Protein AF-C3ZPI7-F1 (afdb_monomer_lite)

Foldseek 3Di:
DDDDDDDDDDDADPDPVSNVVSVVVCVVVCVPDPVDDDDDDWDWDADPVVRDIDID

pLDDT: mean 94.99, std 3.81, range [78.19, 98.31]

Radius of gyration: 14.66 Å; chains: 1; bounding box: 34×24×33 Å

Secondary structure (DSSP, 8-state):
----S-S---PPPSSHHHHHHHHHHHHHTT-S-TT--------EEEETTTTEEEE-

Organism: Branchiostoma floridae (NCBI:txid7739)

InterPro domains:
  IPR046791 Polycystin domain [PF20519] (2-56)
  IPR0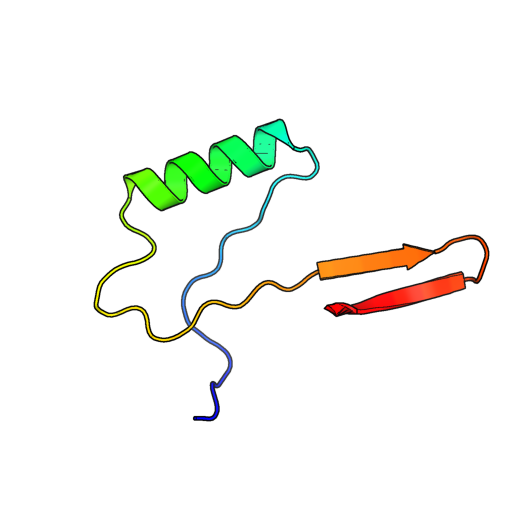51223 Polycystin [PTHR10877] (1-56)

Structure (mmCIF, N/CA/C/O backbone):
data_AF-C3ZPI7-F1
#
_entry.id   AF-C3ZPI7-F1
#
loop_
_atom_site.group_PDB
_atom_site.id
_atom_site.type_symbol
_atom_site.label_atom_id
_atom_site.label_alt_id
_atom_site.label_comp_id
_atom_site.label_asym_id
_atom_site.label_entity_id
_atom_site.label_seq_id
_atom_site.pdbx_PDB_ins_code
_atom_site.Cartn_x
_atom_site.Cartn_y
_atom_site.Cartn_z
_atom_site.occupancy
_atom_site.B_iso_or_equiv
_atom_site.auth_seq_id
_atom_site.auth_comp_id
_atom_site.auth_asym_id
_atom_site.auth_atom_id
_atom_site.pdbx_PDB_model_num
ATOM 1 N N . GLY A 1 1 ? -13.180 -15.439 1.948 1.00 78.19 1 GLY A N 1
ATOM 2 C CA . GLY A 1 1 ? -14.122 -14.486 1.329 1.00 78.19 1 GLY A CA 1
ATOM 3 C C . GLY A 1 1 ? -13.480 -13.910 0.089 1.00 78.19 1 GLY A C 1
ATOM 4 O O . GLY A 1 1 ? -12.258 -13.869 0.043 1.00 78.19 1 GLY A O 1
ATOM 5 N N . VAL A 1 2 ? -14.273 -13.510 -0.901 1.00 90.31 2 VAL A N 1
ATOM 6 C CA . VAL A 1 2 ? -13.786 -12.786 -2.085 1.00 90.31 2 VAL A CA 1
ATOM 7 C C . VAL A 1 2 ? -14.045 -11.300 -1.852 1.00 90.31 2 VAL A C 1
ATOM 9 O O . VAL A 1 2 ? -15.140 -10.941 -1.420 1.00 90.31 2 VAL A O 1
ATOM 12 N N . TYR A 1 3 ? -13.044 -10.457 -2.093 1.00 89.44 3 TYR A N 1
ATOM 13 C CA . TYR A 1 3 ? -13.152 -9.006 -1.951 1.00 89.44 3 TYR A CA 1
ATOM 14 C C . TYR A 1 3 ? -13.217 -8.374 -3.343 1.00 89.44 3 TYR A C 1
ATOM 16 O O . TYR A 1 3 ? -12.399 -8.690 -4.203 1.00 89.44 3 TYR A O 1
ATOM 24 N N . SER A 1 4 ? -14.211 -7.521 -3.579 1.00 87.94 4 SER A N 1
ATOM 25 C CA . SER A 1 4 ? -14.329 -6.731 -4.807 1.00 87.94 4 SER A CA 1
ATOM 26 C C . SER A 1 4 ? -13.479 -5.460 -4.725 1.00 87.94 4 SER A C 1
ATOM 28 O O . SER A 1 4 ? -13.085 -5.044 -3.636 1.00 87.94 4 SER A O 1
ATOM 30 N N . GLY A 1 5 ? -13.252 -4.797 -5.862 1.00 83.56 5 GLY A N 1
ATOM 31 C CA . GLY A 1 5 ? -12.628 -3.471 -5.878 1.00 83.56 5 GLY A CA 1
ATOM 32 C C . GLY A 1 5 ? -13.466 -2.440 -5.109 1.00 83.56 5 GLY A C 1
ATOM 33 O O . GLY A 1 5 ? -14.689 -2.398 -5.260 1.00 83.56 5 GLY A O 1
ATOM 34 N N . GLY A 1 6 ? -12.816 -1.638 -4.264 1.00 87.81 6 GLY A N 1
ATOM 35 C CA . GLY A 1 6 ? -13.443 -0.610 -3.429 1.00 87.81 6 GLY A CA 1
ATOM 36 C C . GLY A 1 6 ? -12.649 -0.333 -2.147 1.00 87.81 6 GLY A C 1
ATOM 37 O O . GLY A 1 6 ? -11.504 -0.755 -2.013 1.00 87.81 6 GLY A O 1
ATOM 38 N N . GLY A 1 7 ? -13.276 0.354 -1.188 1.00 90.56 7 GLY A N 1
ATOM 39 C CA . GLY A 1 7 ? -12.665 0.684 0.103 1.00 90.56 7 GLY A CA 1
ATOM 40 C C . GLY A 1 7 ? -11.843 1.974 0.081 1.00 90.56 7 GLY A C 1
ATOM 41 O O . GLY A 1 7 ? -12.093 2.868 -0.726 1.00 90.56 7 GLY A O 1
ATOM 42 N N . TYR A 1 8 ? -10.888 2.075 1.003 1.00 93.38 8 TYR A N 1
ATOM 43 C CA . TYR A 1 8 ? -10.012 3.236 1.155 1.00 93.38 8 TYR A CA 1
ATOM 44 C C . TYR A 1 8 ? -8.592 2.869 0.728 1.00 93.38 8 TYR A C 1
ATOM 46 O O . TYR A 1 8 ? -8.117 1.777 1.036 1.00 93.38 8 TYR A O 1
ATOM 54 N N . THR A 1 9 ? -7.903 3.792 0.061 1.00 94.94 9 THR A N 1
ATOM 55 C CA . THR A 1 9 ? -6.516 3.613 -0.384 1.00 94.94 9 THR A CA 1
ATOM 56 C C . THR A 1 9 ? -5.626 4.718 0.176 1.00 94.94 9 THR A C 1
ATOM 58 O O . THR A 1 9 ? -6.069 5.844 0.405 1.00 94.94 9 THR A O 1
ATOM 61 N N . ALA A 1 10 ? -4.355 4.393 0.407 1.00 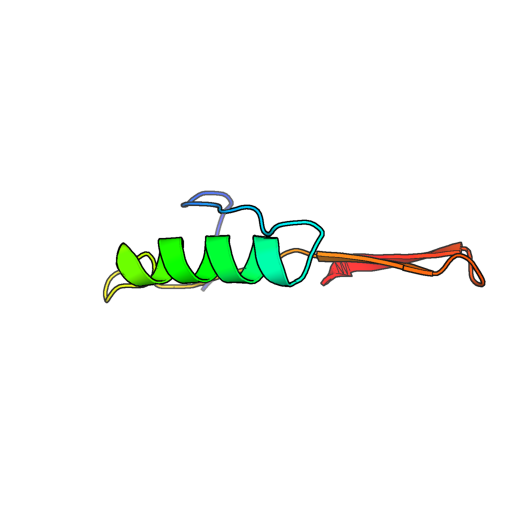96.06 10 ALA A N 1
ATOM 62 C CA . ALA A 1 10 ? -3.338 5.350 0.819 1.00 96.06 10 ALA A CA 1
ATOM 63 C C . ALA A 1 10 ? -2.022 5.033 0.103 1.00 96.06 10 ALA A C 1
ATOM 65 O O . ALA A 1 10 ? -1.532 3.907 0.161 1.00 96.06 10 ALA A O 1
ATOM 66 N N . ALA A 1 11 ? -1.451 6.027 -0.577 1.00 96.38 11 ALA A N 1
ATOM 67 C CA . ALA A 1 11 ? -0.194 5.862 -1.296 1.00 96.38 11 ALA A CA 1
ATOM 68 C C . ALA A 1 11 ? 1.003 6.051 -0.353 1.00 96.38 11 ALA A C 1
ATOM 70 O O . ALA A 1 11 ? 1.117 7.071 0.333 1.00 96.38 11 ALA A O 1
ATOM 71 N N . LEU A 1 12 ? 1.919 5.081 -0.347 1.00 96.38 12 LEU A N 1
ATOM 72 C CA . LEU A 1 12 ? 3.204 5.214 0.335 1.00 96.38 12 LEU A CA 1
ATOM 73 C C . LEU A 1 12 ? 4.153 6.117 -0.466 1.00 96.38 12 LEU A C 1
ATOM 75 O O . LEU A 1 12 ? 4.076 6.221 -1.691 1.00 96.38 12 LEU A O 1
ATOM 79 N N . GLY A 1 13 ? 5.054 6.796 0.242 1.00 94.69 13 GLY A N 1
ATOM 80 C CA . GLY A 1 13 ? 6.044 7.668 -0.379 1.00 94.69 13 GLY A CA 1
ATOM 81 C C . GLY A 1 13 ? 7.169 6.887 -1.066 1.00 94.69 13 GLY A C 1
ATOM 82 O O . GLY A 1 13 ? 7.490 5.764 -0.699 1.00 94.69 13 GLY A O 1
ATOM 83 N N . LYS A 1 14 ? 7.854 7.517 -2.027 1.00 94.38 14 LYS A N 1
ATOM 84 C CA . LYS A 1 14 ? 8.997 6.896 -2.732 1.00 94.38 14 LYS A CA 1
ATOM 85 C C . LYS A 1 14 ? 10.227 6.672 -1.844 1.00 94.38 14 LYS A C 1
ATOM 87 O O . LYS A 1 14 ? 11.122 5.922 -2.216 1.00 94.38 14 LYS A O 1
ATOM 92 N N . THR A 1 15 ? 10.303 7.358 -0.705 1.00 97.12 15 THR A N 1
ATOM 93 C CA . THR A 1 15 ? 11.386 7.213 0.271 1.00 97.12 15 THR A CA 1
ATOM 94 C C . THR A 1 15 ? 10.865 6.558 1.539 1.00 97.12 15 THR A C 1
ATOM 96 O O . THR A 1 15 ? 9.682 6.668 1.876 1.00 97.12 15 THR A O 1
ATOM 99 N N . LEU A 1 16 ? 11.774 5.923 2.281 1.00 97.19 16 LEU A N 1
ATOM 100 C CA . LEU A 1 16 ? 11.455 5.334 3.577 1.00 97.19 16 LEU A CA 1
ATOM 101 C C . LEU A 1 16 ? 10.840 6.374 4.522 1.00 97.19 16 LEU A C 1
ATOM 103 O O . LEU A 1 16 ? 9.791 6.123 5.099 1.00 97.19 16 LEU A O 1
ATOM 107 N N . ASN A 1 17 ? 11.441 7.563 4.628 1.00 98.31 17 ASN A N 1
ATOM 108 C CA . ASN A 1 17 ? 10.947 8.604 5.530 1.00 98.31 17 ASN A CA 1
ATOM 109 C C . ASN A 1 17 ? 9.530 9.077 5.161 1.00 98.31 17 ASN A C 1
ATOM 111 O O . ASN A 1 17 ? 8.672 9.168 6.032 1.00 98.31 17 ASN A O 1
ATOM 115 N N . ALA A 1 18 ? 9.257 9.318 3.874 1.00 97.94 18 ALA A N 1
ATOM 116 C CA . ALA A 1 18 ? 7.921 9.715 3.429 1.00 97.94 18 ALA A CA 1
ATOM 117 C C . ALA A 1 18 ? 6.885 8.606 3.684 1.00 97.94 18 ALA A C 1
ATOM 119 O O . ALA A 1 18 ? 5.781 8.881 4.143 1.00 97.94 18 ALA A O 1
ATOM 120 N N . SER A 1 19 ? 7.256 7.342 3.459 1.00 97.88 19 SER A N 1
ATOM 121 C CA . SER A 1 19 ? 6.400 6.196 3.789 1.00 97.88 19 SER A CA 1
ATOM 122 C C . SER A 1 19 ? 6.115 6.095 5.285 1.00 97.88 19 SER A C 1
ATOM 124 O O . SER A 1 19 ? 4.968 5.892 5.676 1.00 97.88 19 SER A O 1
ATOM 126 N N . LEU A 1 20 ? 7.131 6.281 6.131 1.00 98.31 20 LEU A N 1
ATOM 127 C CA . LEU A 1 20 ? 6.973 6.268 7.585 1.00 98.31 20 LEU A CA 1
ATOM 128 C C . LEU A 1 20 ? 6.068 7.405 8.070 1.00 98.31 20 LEU A C 1
ATOM 130 O O . LEU A 1 20 ? 5.252 7.183 8.962 1.00 98.31 20 LEU A O 1
ATOM 134 N N . GLN A 1 21 ? 6.156 8.590 7.463 1.00 98.25 21 GLN A N 1
ATOM 135 C CA . GLN A 1 21 ? 5.252 9.705 7.757 1.00 98.25 21 GLN A CA 1
ATOM 136 C C . GLN A 1 21 ? 3.801 9.379 7.381 1.00 98.25 21 GLN A C 1
ATOM 138 O O . GLN A 1 21 ? 2.906 9.581 8.204 1.00 98.25 21 GLN A O 1
ATOM 143 N N . THR A 1 22 ? 3.560 8.811 6.193 1.00 98.06 22 THR A N 1
ATOM 144 C CA . THR A 1 22 ? 2.219 8.347 5.799 1.00 98.06 22 THR A CA 1
ATOM 145 C C . THR A 1 22 ? 1.695 7.295 6.778 1.00 98.06 22 THR A C 1
ATOM 147 O O . THR A 1 22 ? 0.572 7.414 7.261 1.00 98.06 22 THR A O 1
ATOM 150 N N . LEU A 1 23 ? 2.506 6.296 7.140 1.00 97.69 23 LEU A N 1
ATOM 151 C CA . LEU A 1 23 ? 2.109 5.248 8.088 1.00 97.69 23 LEU A CA 1
ATOM 152 C C . LEU A 1 23 ? 1.797 5.808 9.481 1.00 97.69 23 LEU A C 1
ATOM 154 O O . LEU A 1 23 ? 0.820 5.388 10.103 1.00 97.69 23 LEU A O 1
ATOM 158 N N . ALA A 1 24 ? 2.586 6.770 9.965 1.00 98.31 24 ALA A N 1
ATOM 159 C CA . ALA A 1 24 ? 2.329 7.443 11.234 1.00 98.31 24 ALA A CA 1
ATOM 160 C C . ALA A 1 24 ? 0.986 8.189 11.210 1.00 98.31 24 ALA A C 1
ATOM 162 O O . ALA A 1 24 ? 0.214 8.071 12.160 1.00 98.31 24 ALA A O 1
ATOM 163 N N . HIS A 1 25 ? 0.676 8.879 10.108 1.00 98.06 25 HIS A N 1
ATOM 164 C CA . HIS A 1 25 ? -0.603 9.561 9.919 1.00 98.06 25 HIS A CA 1
ATOM 165 C C . HIS A 1 25 ? -1.789 8.584 9.860 1.00 98.06 25 HIS A C 1
ATOM 167 O O . HIS A 1 25 ? -2.810 8.805 10.507 1.00 98.06 25 HIS A O 1
ATOM 173 N N . LEU A 1 26 ? -1.673 7.473 9.127 1.00 98.06 26 LEU A N 1
ATOM 174 C CA . LEU A 1 26 ? -2.734 6.460 9.078 1.00 98.06 26 LEU A CA 1
ATOM 175 C C . LEU A 1 26 ? -2.974 5.842 10.460 1.00 98.06 26 LEU A C 1
ATOM 177 O O . LEU A 1 26 ? -4.118 5.667 10.883 1.00 98.06 26 LEU A O 1
ATOM 181 N N . ARG A 1 27 ? -1.896 5.572 11.203 1.00 97.75 27 ARG A N 1
ATOM 182 C CA . ARG A 1 27 ? -1.977 5.052 12.568 1.00 97.75 27 ARG A CA 1
ATOM 183 C C . ARG A 1 27 ? -2.634 6.047 13.523 1.00 97.75 27 ARG A C 1
ATOM 185 O O . ARG A 1 27 ? -3.494 5.637 14.294 1.00 97.75 27 ARG A O 1
ATOM 192 N N . SER A 1 28 ? -2.268 7.331 13.476 1.00 98.25 28 SER A N 1
ATOM 193 C CA . SER A 1 28 ? -2.850 8.347 14.367 1.00 98.25 28 SER A CA 1
ATOM 194 C C . SER A 1 28 ? -4.344 8.566 14.129 1.00 98.25 28 SER A C 1
ATOM 196 O O . SER A 1 28 ? -5.046 8.990 15.039 1.00 98.25 28 SER A O 1
ATOM 198 N N . ASN A 1 29 ? -4.832 8.261 12.925 1.00 97.19 29 ASN A N 1
ATOM 199 C CA . ASN A 1 29 ? -6.243 8.384 12.562 1.00 97.19 29 ASN A CA 1
ATOM 200 C C . ASN A 1 29 ? -7.040 7.080 12.721 1.00 97.19 29 ASN A C 1
ATOM 202 O O . ASN A 1 29 ? -8.176 7.017 12.262 1.00 97.19 29 ASN A O 1
ATOM 206 N N . ASN A 1 30 ? -6.470 6.043 13.352 1.00 96.88 30 ASN A N 1
ATOM 207 C CA . ASN A 1 30 ? -7.104 4.726 13.488 1.00 96.88 30 ASN A CA 1
ATOM 208 C C . ASN A 1 30 ? -7.615 4.177 12.146 1.00 96.88 30 ASN A C 1
ATOM 210 O O . ASN A 1 30 ? -8.714 3.636 12.066 1.00 96.88 30 ASN A O 1
ATOM 214 N N . TRP A 1 31 ? -6.814 4.323 11.082 1.00 96.94 31 TRP A N 1
ATOM 215 C CA . TRP A 1 31 ? -7.187 3.851 9.743 1.00 96.94 31 TRP A CA 1
ATOM 216 C C . TRP A 1 31 ? -7.448 2.337 9.703 1.00 96.94 31 TRP A C 1
ATOM 218 O O . TRP A 1 31 ? -8.217 1.865 8.872 1.00 96.94 31 TRP A O 1
ATOM 228 N N . LEU A 1 32 ? -6.834 1.591 10.631 1.00 96.69 32 LEU A N 1
ATOM 229 C CA . LEU A 1 32 ? -7.195 0.213 10.950 1.00 96.69 32 LEU A CA 1
ATOM 230 C C . LEU A 1 32 ? -7.975 0.189 12.265 1.00 96.69 32 LEU A C 1
ATOM 232 O O . LEU A 1 32 ? -7.439 0.534 13.320 1.00 96.69 32 LEU A O 1
ATOM 236 N N . ASP A 1 33 ? -9.225 -0.250 12.190 1.00 95.94 33 ASP A N 1
ATOM 237 C CA . ASP A 1 33 ? -10.154 -0.332 13.314 1.00 95.94 33 ASP A CA 1
ATOM 238 C C . ASP A 1 33 ? -10.841 -1.709 13.395 1.00 95.94 33 ASP A C 1
ATOM 240 O O . ASP A 1 33 ? -10.574 -2.623 12.613 1.00 95.94 33 ASP A O 1
ATOM 244 N N . ASN A 1 34 ? -11.770 -1.865 14.339 1.00 96.88 34 ASN A N 1
ATOM 245 C CA . ASN A 1 34 ? -12.529 -3.105 14.522 1.00 96.88 34 ASN A CA 1
ATOM 246 C C . ASN A 1 34 ? -13.509 -3.433 13.376 1.00 96.88 34 ASN A C 1
ATOM 248 O O . ASN A 1 34 ? -14.058 -4.534 13.349 1.00 96.88 34 ASN A O 1
ATOM 252 N N . ARG A 1 35 ? -13.757 -2.504 12.444 1.00 94.50 35 ARG A N 1
ATOM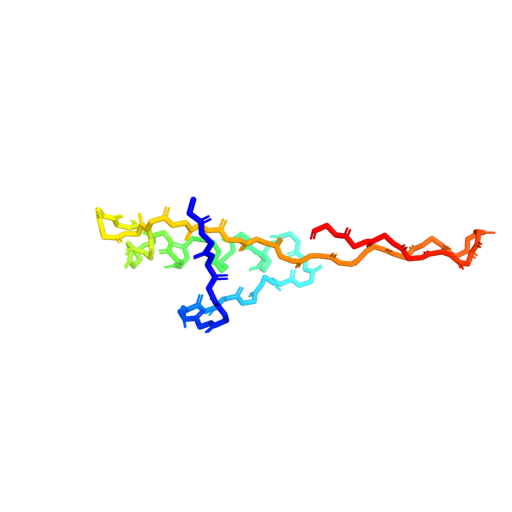 253 C CA . ARG A 1 35 ? -14.588 -2.729 11.252 1.00 94.50 35 ARG A CA 1
ATOM 254 C C . ARG A 1 35 ? -13.757 -3.136 10.043 1.00 94.50 35 ARG A C 1
ATOM 256 O O . ARG A 1 35 ? -14.319 -3.625 9.060 1.00 94.50 35 ARG A O 1
ATOM 263 N N . THR A 1 36 ? -12.441 -2.966 10.111 1.00 95.19 36 THR A N 1
ATOM 264 C CA . THR A 1 36 ? -11.521 -3.328 9.041 1.00 95.19 36 THR A CA 1
ATOM 265 C C . THR A 1 36 ? -11.456 -4.847 8.896 1.00 95.19 36 THR A C 1
ATOM 267 O O . THR A 1 36 ? -11.109 -5.563 9.831 1.00 95.19 36 THR A O 1
ATOM 270 N N . ARG A 1 37 ? -11.817 -5.357 7.712 1.00 94.06 37 ARG A N 1
ATOM 271 C CA . ARG A 1 37 ? -11.889 -6.808 7.446 1.00 94.06 37 ARG A CA 1
ATOM 272 C C . ARG A 1 37 ? -10.671 -7.361 6.715 1.00 94.06 37 ARG A C 1
ATOM 274 O O . ARG A 1 37 ? -10.317 -8.516 6.920 1.00 94.06 37 ARG A O 1
ATOM 281 N N . ALA A 1 38 ? -10.062 -6.558 5.849 1.00 94.44 38 ALA A N 1
ATOM 282 C CA . ALA A 1 38 ? -8.877 -6.920 5.086 1.00 94.44 38 ALA A CA 1
ATOM 283 C C . ALA A 1 38 ? -8.093 -5.664 4.707 1.00 94.44 38 ALA A C 1
ATOM 285 O O . ALA A 1 38 ? -8.675 -4.593 4.538 1.00 94.44 38 ALA A O 1
ATOM 286 N N . VAL A 1 39 ? -6.781 -5.828 4.561 1.00 94.88 39 VAL A N 1
ATOM 287 C CA . VAL A 1 39 ? -5.850 -4.803 4.089 1.00 94.88 39 VAL A CA 1
ATOM 288 C C . VAL A 1 39 ? -5.042 -5.425 2.965 1.00 94.88 39 VAL A C 1
ATOM 290 O O . VAL A 1 39 ? -4.543 -6.540 3.113 1.00 94.88 39 VAL A O 1
ATOM 293 N N . PHE A 1 40 ? -4.917 -4.700 1.862 1.00 94.94 40 PHE A N 1
ATOM 294 C CA . PHE A 1 40 ? -4.123 -5.105 0.712 1.00 94.94 40 PHE A CA 1
ATOM 295 C C . PHE A 1 40 ? -3.010 -4.086 0.489 1.00 94.94 40 PHE A C 1
ATOM 297 O O . PHE A 1 40 ? -3.184 -2.894 0.750 1.00 94.94 40 PHE A O 1
ATOM 304 N N . MET A 1 41 ? -1.866 -4.571 0.023 1.00 94.12 41 MET A N 1
ATOM 305 C CA . MET A 1 41 ? -0.747 -3.757 -0.424 1.00 94.12 41 MET A CA 1
ATOM 306 C C . MET A 1 41 ? -0.406 -4.225 -1.830 1.00 94.12 41 MET A C 1
ATOM 308 O O . MET A 1 41 ? -0.213 -5.416 -2.025 1.00 94.12 41 MET A O 1
ATOM 312 N N . GLU A 1 42 ? -0.350 -3.291 -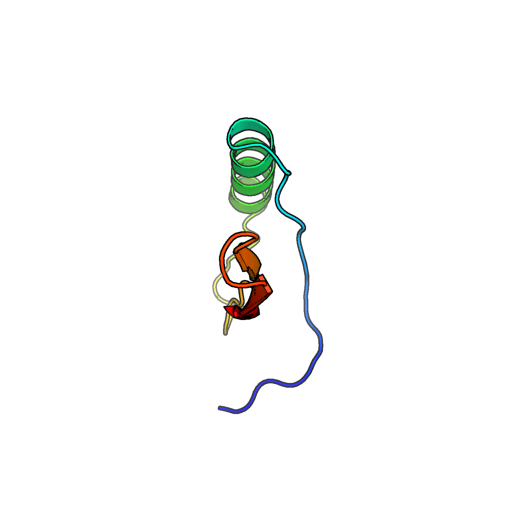2.772 1.00 94.75 42 GLU A N 1
ATOM 313 C CA . GLU A 1 42 ? 0.005 -3.565 -4.162 1.00 94.75 42 GLU A CA 1
ATOM 314 C C . GLU A 1 42 ? 1.343 -2.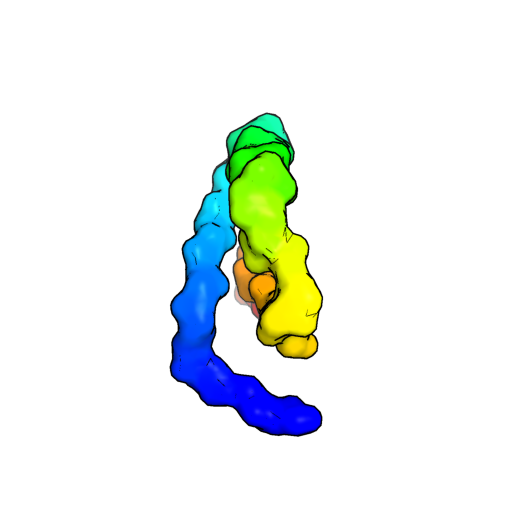896 -4.465 1.00 94.75 42 GLU A C 1
ATOM 316 O O . GLU A 1 42 ? 1.522 -1.691 -4.253 1.00 94.75 42 GLU A O 1
ATOM 321 N N . THR A 1 43 ? 2.299 -3.678 -4.950 1.00 94.06 43 THR A N 1
ATOM 322 C CA . THR A 1 43 ? 3.641 -3.217 -5.295 1.00 94.06 43 THR A CA 1
ATOM 323 C C . THR A 1 43 ? 4.101 -3.813 -6.616 1.00 94.06 43 THR A C 1
ATOM 325 O O . THR A 1 43 ? 3.749 -4.933 -6.984 1.00 94.06 43 THR A O 1
ATOM 328 N N . VAL A 1 44 ? 4.920 -3.050 -7.341 1.00 95.69 44 VAL A N 1
ATOM 329 C CA . VAL A 1 44 ? 5.561 -3.508 -8.574 1.00 95.69 44 VAL A CA 1
ATOM 330 C C . VAL A 1 44 ? 7.057 -3.269 -8.459 1.00 95.69 44 VAL A C 1
ATOM 332 O O . VAL A 1 44 ? 7.500 -2.140 -8.243 1.00 95.69 44 VAL A O 1
ATOM 335 N N . LEU A 1 45 ? 7.838 -4.334 -8.610 1.00 95.31 45 LEU A N 1
ATOM 336 C CA . LEU A 1 45 ? 9.293 -4.291 -8.657 1.00 95.31 45 LEU A CA 1
ATOM 337 C C . LEU A 1 45 ? 9.760 -4.569 -10.084 1.00 95.31 45 LEU A C 1
ATOM 339 O O . LEU A 1 45 ? 9.243 -5.459 -10.753 1.00 95.31 45 LEU A O 1
ATOM 343 N N . TYR A 1 46 ? 10.768 -3.831 -10.539 1.00 96.62 46 TYR A N 1
ATOM 344 C CA . TYR A 1 46 ? 11.360 -4.007 -11.863 1.00 96.62 46 TYR A CA 1
ATOM 345 C C . TYR A 1 46 ? 12.827 -4.422 -11.749 1.00 96.62 46 TYR A C 1
ATOM 347 O O . TYR A 1 46 ? 13.608 -3.770 -11.054 1.00 96.62 46 TYR A O 1
ATOM 355 N N . ASN A 1 47 ? 13.199 -5.492 -12.454 1.00 96.62 47 ASN A N 1
ATOM 356 C CA . ASN A 1 47 ? 14.579 -5.939 -12.600 1.00 96.62 47 ASN A CA 1
ATOM 357 C C . ASN A 1 47 ? 15.102 -5.581 -14.006 1.00 96.62 47 ASN A C 1
ATOM 359 O O . ASN A 1 47 ? 14.749 -6.267 -14.971 1.00 96.62 47 ASN A O 1
ATOM 363 N N . PRO A 1 48 ? 15.988 -4.575 -14.138 1.00 96.62 48 PRO A N 1
ATOM 364 C CA . PRO A 1 48 ? 16.517 -4.158 -15.434 1.00 96.62 48 PRO A CA 1
ATOM 365 C C . PRO A 1 48 ? 17.465 -5.180 -16.072 1.00 96.62 48 PRO A C 1
ATOM 367 O O . PRO A 1 48 ? 17.592 -5.196 -17.290 1.00 96.62 48 PRO A O 1
ATOM 370 N N . HIS A 1 49 ? 18.115 -6.046 -15.288 1.00 96.56 49 HIS A N 1
ATOM 371 C CA . HIS A 1 49 ? 19.061 -7.032 -15.823 1.00 96.56 49 HIS A CA 1
ATOM 372 C C . HIS A 1 49 ? 18.363 -8.155 -16.594 1.00 96.56 49 HIS A C 1
ATOM 374 O O . HIS A 1 49 ? 18.901 -8.649 -17.579 1.00 96.56 49 HIS A O 1
ATOM 380 N N . ALA A 1 50 ? 17.172 -8.550 -16.142 1.00 96.81 50 ALA A N 1
ATOM 381 C CA . ALA A 1 50 ? 16.362 -9.581 -16.787 1.00 96.81 50 ALA A CA 1
ATOM 382 C C . ALA A 1 50 ? 15.217 -9.000 -17.635 1.00 96.81 50 ALA A C 1
ATOM 384 O O . ALA A 1 50 ? 14.549 -9.753 -18.335 1.00 96.81 50 ALA A O 1
ATOM 385 N N . ASN A 1 51 ? 14.986 -7.682 -17.562 1.00 96.06 51 ASN A N 1
ATOM 386 C CA . ASN A 1 51 ? 13.826 -7.001 -18.142 1.00 96.06 51 ASN A CA 1
ATOM 387 C C . ASN A 1 51 ? 12.490 -7.623 -17.679 1.00 96.06 51 ASN A C 1
ATOM 389 O O . ASN A 1 51 ? 11.622 -7.954 -18.485 1.00 96.06 51 ASN A O 1
ATOM 393 N N . LEU A 1 52 ? 12.348 -7.826 -16.364 1.00 96.94 52 LEU A N 1
ATOM 394 C CA . LEU A 1 52 ? 11.184 -8.480 -15.752 1.00 96.94 52 LEU A CA 1
ATOM 395 C C . LEU A 1 52 ? 10.520 -7.596 -14.695 1.00 96.94 52 LEU A C 1
ATOM 397 O O . LEU A 1 52 ? 11.198 -6.882 -13.952 1.00 96.94 52 LEU A O 1
ATOM 401 N N . PHE A 1 53 ? 9.195 -7.716 -14.590 1.00 96.75 53 PHE A N 1
ATOM 402 C CA . PHE A 1 53 ? 8.380 -7.108 -13.540 1.00 96.75 53 PHE A CA 1
ATOM 403 C C . PHE A 1 53 ? 7.871 -8.182 -12.575 1.00 96.75 53 PHE A C 1
ATOM 405 O O . PHE A 1 53 ? 7.399 -9.233 -13.006 1.00 96.75 53 PHE A O 1
ATOM 412 N N . ALA A 1 54 ? 7.936 -7.897 -11.278 1.00 96.31 54 ALA A N 1
ATO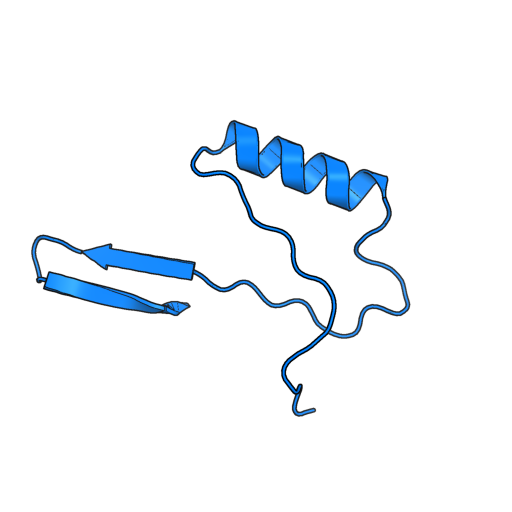M 413 C CA . ALA A 1 54 ? 7.287 -8.665 -10.226 1.00 96.31 54 ALA A CA 1
ATOM 414 C C . ALA A 1 54 ? 6.161 -7.821 -9.624 1.00 96.31 54 ALA A C 1
ATOM 416 O O . ALA A 1 54 ? 6.382 -6.661 -9.281 1.00 96.31 54 ALA A O 1
ATOM 417 N N . VAL A 1 55 ? 4.968 -8.401 -9.510 1.00 94.06 55 VAL A N 1
ATOM 418 C CA . VAL A 1 55 ? 3.788 -7.770 -8.905 1.00 94.06 55 VAL A CA 1
ATOM 419 C C . VAL A 1 55 ? 3.451 -8.550 -7.640 1.00 94.06 55 VAL A C 1
ATOM 421 O O . VAL A 1 55 ? 3.373 -9.780 -7.698 1.00 94.06 55 VAL A O 1
ATOM 424 N N . VAL A 1 56 ? 3.306 -7.847 -6.516 1.00 88.31 56 VAL A N 1
ATOM 425 C CA . VAL A 1 56 ? 3.011 -8.414 -5.188 1.00 88.31 56 VAL A CA 1
ATOM 426 C C . VAL A 1 56 ? 1.901 -7.620 -4.534 1.00 88.31 56 VAL A C 1
ATOM 428 O O . VAL A 1 56 ? 2.019 -6.372 -4.554 1.00 88.31 56 VAL A O 1
#

Sequence (56 aa):
GVYSGGGYTAALGKTLNASLQTLAHLRSNNWLDNRTRAVFMETVLYNPHANLFAVV